Protein AF-A0A380DPV0-F1 (afdb_monomer_lite)

Structure (mmCIF, N/CA/C/O backbone):
data_AF-A0A380DPV0-F1
#
_entry.id   AF-A0A380DPV0-F1
#
loop_
_atom_site.group_PDB
_atom_site.id
_atom_site.type_symbol
_atom_site.label_atom_id
_atom_site.label_alt_id
_atom_site.label_comp_id
_atom_site.label_asym_id
_atom_site.label_entity_id
_atom_site.label_seq_id
_atom_site.pdbx_PDB_ins_code
_atom_site.Cartn_x
_atom_site.Cartn_y
_atom_site.Cartn_z
_atom_site.occupancy
_atom_site.B_iso_or_equiv
_atom_site.auth_seq_id
_atom_site.auth_comp_id
_atom_site.auth_asym_id
_atom_site.auth_atom_id
_atom_site.pdbx_PDB_model_num
ATOM 1 N N . MET A 1 1 ? 8.136 -5.000 -13.570 1.00 81.50 1 MET A N 1
ATOM 2 C CA . MET A 1 1 ? 6.753 -4.907 -14.119 1.00 81.50 1 MET A CA 1
ATOM 3 C C . MET A 1 1 ? 6.322 -3.451 -14.198 1.00 81.50 1 MET A C 1
ATOM 5 O O . MET A 1 1 ? 5.854 -3.027 -15.244 1.00 81.50 1 MET A O 1
ATOM 9 N N . ILE A 1 2 ? 6.600 -2.668 -13.153 1.00 88.81 2 ILE A N 1
ATOM 10 C CA . ILE A 1 2 ? 6.469 -1.203 -13.137 1.00 88.81 2 ILE A CA 1
ATOM 11 C C . ILE A 1 2 ? 7.198 -0.532 -14.314 1.00 88.81 2 ILE A C 1
ATOM 13 O O . ILE A 1 2 ? 6.666 0.377 -14.938 1.00 88.81 2 ILE A O 1
ATOM 17 N N . GLU A 1 3 ? 8.397 -0.994 -14.666 1.00 89.94 3 GLU A N 1
ATOM 18 C CA . GLU A 1 3 ? 9.187 -0.455 -15.781 1.00 89.94 3 GLU A CA 1
ATOM 19 C C . GLU A 1 3 ? 8.509 -0.681 -17.127 1.00 89.94 3 GLU A C 1
ATOM 21 O O . GLU A 1 3 ? 8.609 0.152 -18.023 1.00 89.94 3 GLU A O 1
ATOM 26 N N . PHE A 1 4 ? 7.793 -1.799 -17.268 1.00 93.25 4 PHE A N 1
ATOM 27 C CA . PHE A 1 4 ? 7.000 -2.047 -18.462 1.00 93.25 4 PHE A CA 1
ATOM 28 C C . PHE A 1 4 ? 5.860 -1.034 -18.556 1.00 93.25 4 PHE A C 1
ATOM 30 O O . PHE A 1 4 ? 5.690 -0.437 -19.612 1.00 93.25 4 PHE A O 1
ATOM 37 N N . CYS A 1 5 ? 5.160 -0.770 -17.446 1.00 94.00 5 CYS A N 1
ATOM 38 C CA . CYS A 1 5 ? 4.121 0.258 -17.372 1.00 94.00 5 CYS A CA 1
ATOM 39 C C . CYS A 1 5 ? 4.663 1.666 -17.669 1.00 94.00 5 CYS A C 1
ATOM 41 O O . CYS A 1 5 ? 4.020 2.423 -18.390 1.00 94.00 5 CYS A O 1
ATOM 43 N N . LEU A 1 6 ? 5.863 2.008 -17.183 1.00 93.06 6 LEU A N 1
ATOM 44 C CA . LEU A 1 6 ? 6.544 3.261 -17.533 1.00 93.06 6 LEU A CA 1
ATOM 45 C C . LEU A 1 6 ? 6.796 3.352 -19.044 1.00 93.06 6 LEU A C 1
ATOM 47 O O . LEU A 1 6 ? 6.426 4.339 -19.675 1.00 93.06 6 LEU A O 1
ATOM 51 N N . ASN A 1 7 ? 7.371 2.306 -19.639 1.00 93.81 7 ASN A N 1
ATOM 52 C CA . ASN A 1 7 ? 7.664 2.275 -21.073 1.00 93.81 7 ASN A CA 1
ATOM 53 C C . ASN A 1 7 ? 6.386 2.318 -21.925 1.00 93.81 7 ASN A C 1
ATOM 55 O O . ASN A 1 7 ? 6.351 2.976 -22.964 1.00 93.81 7 ASN A O 1
ATOM 59 N N . SER A 1 8 ? 5.320 1.654 -21.476 1.00 96.31 8 SER A N 1
ATOM 60 C CA . SER A 1 8 ? 4.023 1.623 -22.153 1.00 96.31 8 SER A CA 1
ATOM 61 C C . SER A 1 8 ? 3.114 2.805 -21.804 1.00 96.31 8 SER A C 1
ATOM 63 O O . SER A 1 8 ? 1.957 2.804 -22.218 1.00 96.31 8 SER A O 1
ATOM 65 N N . HIS A 1 9 ? 3.601 3.798 -21.048 1.00 95.75 9 HIS A N 1
ATOM 66 C CA . HIS A 1 9 ? 2.825 4.961 -20.599 1.00 95.75 9 HIS A CA 1
ATOM 67 C C . HIS A 1 9 ? 1.490 4.575 -19.939 1.00 95.75 9 HIS A C 1
ATOM 69 O O . HIS A 1 9 ? 0.424 5.085 -20.272 1.00 95.75 9 HIS A O 1
ATOM 75 N N . THR A 1 10 ? 1.536 3.617 -19.017 1.00 96.31 10 THR A N 1
ATOM 76 C CA . THR A 1 10 ? 0.364 3.056 -18.338 1.00 96.31 10 THR A CA 1
ATOM 77 C C . THR A 1 10 ? 0.486 3.240 -16.829 1.00 96.31 10 THR A C 1
ATOM 79 O O . THR A 1 10 ? 1.569 3.091 -16.263 1.00 96.31 10 THR A O 1
ATOM 82 N N . HIS A 1 11 ? -0.626 3.554 -16.161 1.00 96.62 11 HIS A N 1
ATOM 83 C CA . HIS A 1 11 ? -0.678 3.595 -14.699 1.00 96.62 11 HIS A CA 1
ATOM 84 C C . HIS A 1 11 ? -0.423 2.202 -14.104 1.00 96.62 11 HIS A C 1
ATOM 86 O O . HIS A 1 11 ? -0.784 1.186 -14.698 1.00 96.62 11 HIS A O 1
ATOM 92 N N . TYR A 1 12 ? 0.182 2.160 -12.921 1.00 95.06 12 TYR A N 1
ATOM 93 C CA . TYR A 1 12 ? 0.493 0.922 -12.216 1.00 95.06 12 TYR A CA 1
ATOM 94 C C . TYR A 1 12 ? -0.360 0.793 -10.955 1.00 95.06 12 TYR A C 1
ATOM 96 O O . TYR A 1 12 ? -0.474 1.733 -10.170 1.00 95.06 12 TYR A O 1
ATOM 104 N N . ILE A 1 13 ? -0.938 -0.383 -10.745 1.00 92.38 13 ILE A N 1
ATOM 105 C CA . ILE A 1 13 ? -1.634 -0.732 -9.510 1.00 92.38 13 ILE A CA 1
ATOM 106 C C . ILE A 1 13 ? -1.124 -2.097 -9.081 1.00 92.38 13 ILE A C 1
ATOM 108 O O . ILE A 1 13 ? -1.068 -3.021 -9.893 1.00 92.38 13 ILE A O 1
ATOM 112 N N . ASP A 1 14 ? -0.781 -2.215 -7.806 1.00 89.75 14 ASP A N 1
ATOM 113 C CA . ASP A 1 14 ? -0.349 -3.462 -7.200 1.00 89.75 14 ASP A CA 1
ATOM 114 C C . ASP A 1 14 ? -1.124 -3.712 -5.916 1.00 89.75 14 ASP A C 1
ATOM 116 O O . ASP A 1 14 ? -1.190 -2.850 -5.045 1.00 89.75 14 ASP A O 1
ATOM 120 N N . SER A 1 15 ? -1.727 -4.892 -5.814 1.00 86.75 15 SER A N 1
ATOM 121 C CA . SER A 1 15 ? -2.478 -5.321 -4.633 1.00 86.75 15 SER A CA 1
ATOM 122 C C . SER A 1 15 ? -1.677 -6.264 -3.736 1.00 86.75 15 SER A C 1
ATOM 124 O O . SER A 1 15 ? -2.242 -6.856 -2.817 1.00 86.75 15 SER A O 1
ATOM 126 N N . SER A 1 16 ? -0.397 -6.499 -4.039 1.00 82.81 16 SER A N 1
ATOM 127 C CA . SER A 1 16 ? 0.455 -7.336 -3.204 1.00 82.81 16 SER A CA 1
ATOM 128 C C . SER A 1 16 ? 0.872 -6.566 -1.951 1.00 82.81 16 SER A C 1
ATOM 130 O O . SER A 1 16 ? 0.849 -5.340 -1.931 1.00 82.81 16 SER A O 1
ATOM 132 N N . GLY A 1 17 ? 1.277 -7.290 -0.907 1.00 79.31 17 GLY A N 1
ATOM 133 C CA . GLY A 1 17 ? 1.904 -6.718 0.287 1.00 79.31 17 GLY A CA 1
ATOM 134 C C . GLY A 1 17 ? 3.431 -6.650 0.205 1.00 79.31 17 GLY A C 1
ATOM 135 O O . GLY A 1 17 ? 4.093 -6.685 1.239 1.00 79.31 17 GLY A O 1
ATOM 136 N N . ASP A 1 18 ? 4.020 -6.643 -0.997 1.00 84.19 18 ASP A N 1
ATOM 137 C CA . ASP A 1 18 ? 5.473 -6.725 -1.155 1.00 84.19 18 ASP A CA 1
ATOM 138 C C . ASP A 1 18 ? 6.164 -5.370 -0.911 1.00 84.19 18 ASP A C 1
ATOM 140 O O . ASP A 1 18 ? 6.094 -4.439 -1.716 1.00 84.19 18 ASP A O 1
ATOM 144 N N . LEU A 1 19 ? 6.909 -5.275 0.193 1.00 84.31 19 LEU A N 1
ATOM 145 C CA . LEU A 1 19 ? 7.704 -4.094 0.550 1.00 84.31 19 LEU A CA 1
ATOM 146 C C . LEU A 1 19 ? 8.801 -3.763 -0.477 1.00 84.31 19 LEU A C 1
ATOM 148 O O . LEU A 1 19 ? 9.277 -2.626 -0.529 1.00 84.31 19 LEU A O 1
ATOM 152 N N . TYR A 1 20 ? 9.239 -4.731 -1.287 1.00 87.00 20 TYR A N 1
ATOM 153 C CA . TYR A 1 20 ? 10.167 -4.461 -2.381 1.00 87.00 20 TYR A CA 1
ATOM 154 C C . TYR A 1 20 ? 9.534 -3.535 -3.425 1.00 87.00 20 TYR A C 1
ATOM 156 O O . TYR A 1 20 ? 10.190 -2.598 -3.882 1.00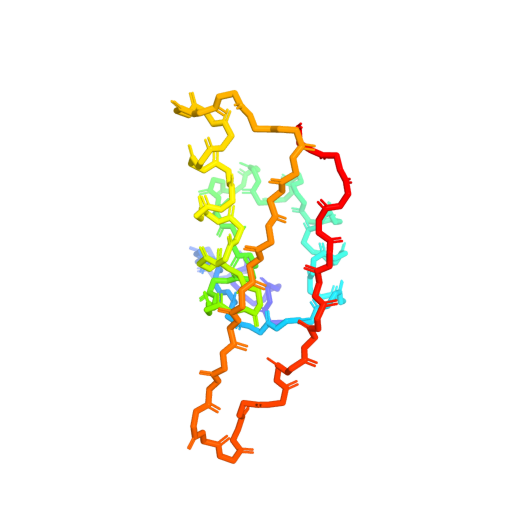 87.00 20 TYR A O 1
ATOM 164 N N . ILE A 1 21 ? 8.250 -3.736 -3.740 1.00 86.75 21 ILE A N 1
ATOM 165 C CA . ILE A 1 21 ? 7.509 -2.919 -4.708 1.00 86.75 21 ILE A CA 1
ATOM 166 C C . ILE A 1 21 ? 7.427 -1.468 -4.232 1.00 86.75 21 ILE A C 1
ATOM 168 O O . ILE A 1 21 ? 7.697 -0.555 -5.010 1.00 86.75 21 ILE A O 1
ATOM 172 N N . GLU A 1 22 ? 7.152 -1.233 -2.948 1.00 86.75 22 GLU A N 1
ATOM 173 C CA . GLU A 1 22 ? 7.126 0.121 -2.378 1.00 86.75 22 GLU A CA 1
ATOM 174 C C . GLU A 1 22 ? 8.482 0.831 -2.506 1.00 86.75 22 GLU A C 1
ATOM 176 O O . GLU A 1 22 ? 8.559 1.973 -2.971 1.00 86.75 22 GLU A O 1
ATOM 181 N N . LYS A 1 23 ? 9.573 0.154 -2.124 1.00 88.62 23 LYS A N 1
ATOM 182 C CA . LYS A 1 23 ? 10.931 0.712 -2.234 1.00 88.62 23 LYS A CA 1
ATOM 183 C C . LYS A 1 23 ? 11.282 1.034 -3.680 1.00 88.62 23 LYS A C 1
ATOM 185 O O . LYS A 1 23 ? 11.865 2.083 -3.952 1.00 88.62 23 LYS A O 1
ATOM 190 N N . HIS A 1 24 ? 10.906 0.148 -4.595 1.00 91.62 24 HIS A N 1
ATOM 191 C CA . HIS A 1 24 ? 11.150 0.330 -6.016 1.00 91.62 24 HIS A CA 1
ATOM 192 C C . HIS A 1 24 ? 10.383 1.531 -6.580 1.00 91.62 24 HIS A C 1
ATOM 194 O O . HIS A 1 24 ? 10.964 2.371 -7.264 1.00 91.62 24 HIS A O 1
ATOM 200 N N . LEU A 1 25 ? 9.106 1.682 -6.215 1.00 91.44 25 LEU A N 1
ATOM 201 C CA . LEU A 1 25 ? 8.284 2.830 -6.607 1.00 91.44 25 LEU A CA 1
ATOM 202 C C . LEU A 1 25 ? 8.833 4.160 -6.083 1.00 91.44 25 LEU A C 1
ATOM 204 O O . LEU A 1 25 ? 8.847 5.140 -6.829 1.00 91.44 25 LEU A O 1
ATOM 208 N N . LYS A 1 26 ? 9.358 4.201 -4.850 1.00 90.19 26 LYS A N 1
ATOM 209 C CA . LYS A 1 26 ? 10.028 5.401 -4.312 1.00 90.19 26 LYS A CA 1
ATOM 210 C C . LYS A 1 26 ? 11.209 5.833 -5.186 1.00 90.19 26 LYS A C 1
ATOM 212 O O . LYS A 1 26 ? 11.378 7.027 -5.427 1.00 90.19 26 LYS A O 1
ATOM 217 N N . GLY A 1 27 ? 11.981 4.877 -5.707 1.00 93.38 27 GLY A N 1
ATOM 218 C CA . GLY A 1 27 ? 13.092 5.143 -6.628 1.00 93.38 27 GLY A CA 1
ATOM 219 C C . GLY A 1 27 ? 12.666 5.677 -8.002 1.00 93.38 27 GLY A C 1
ATOM 220 O O . GLY A 1 27 ? 13.458 6.334 -8.670 1.00 93.38 27 GLY A O 1
ATOM 221 N N . LEU A 1 28 ? 11.417 5.442 -8.412 1.00 93.69 28 LEU A N 1
ATOM 222 C CA . LEU A 1 28 ? 10.879 5.824 -9.723 1.00 93.69 28 LEU A CA 1
ATOM 223 C C . LEU A 1 28 ? 9.981 7.070 -9.681 1.00 93.69 28 LEU A C 1
ATOM 225 O O . LEU A 1 28 ? 9.412 7.447 -10.705 1.00 93.69 28 LEU A O 1
ATOM 229 N N . ASN A 1 29 ? 9.854 7.732 -8.527 1.00 90.94 29 ASN A N 1
ATOM 230 C CA . ASN A 1 29 ? 8.895 8.821 -8.323 1.00 90.94 29 ASN A CA 1
ATOM 231 C C . ASN A 1 29 ? 9.060 9.974 -9.334 1.00 90.94 29 ASN A C 1
ATOM 233 O O . ASN A 1 29 ? 8.084 10.414 -9.937 1.00 90.94 29 ASN A O 1
ATOM 237 N N . ILE A 1 30 ? 10.298 10.413 -9.594 1.00 94.00 30 ILE A N 1
ATOM 238 C CA . ILE A 1 30 ? 10.578 11.485 -10.569 1.00 94.00 30 ILE A CA 1
ATOM 239 C C . ILE A 1 30 ? 10.133 11.069 -11.977 1.00 94.00 30 ILE A C 1
ATOM 241 O O . ILE A 1 30 ? 9.523 11.861 -12.697 1.00 94.00 30 ILE A O 1
ATOM 245 N N . ASN A 1 31 ? 10.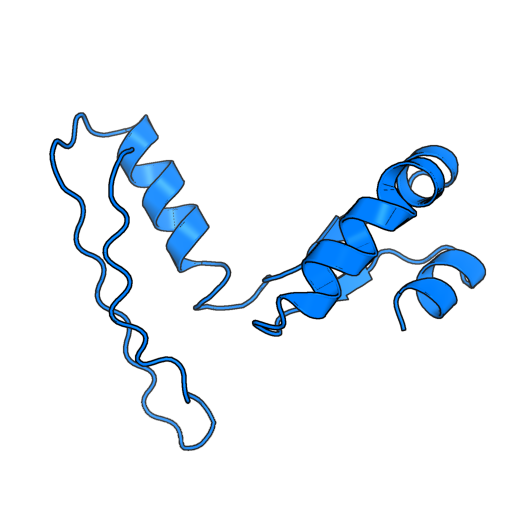400 9.821 -12.370 1.00 95.56 31 ASN A N 1
ATOM 246 C CA . ASN A 1 31 ? 9.998 9.290 -13.669 1.00 95.56 31 ASN A CA 1
ATOM 247 C C . ASN A 1 31 ? 8.473 9.237 -13.795 1.00 95.56 31 ASN A C 1
ATOM 249 O O . ASN A 1 31 ? 7.939 9.664 -14.815 1.00 95.56 31 ASN A O 1
ATOM 253 N N . LEU A 1 32 ? 7.769 8.761 -12.766 1.00 94.50 32 LEU A N 1
ATOM 254 C CA . LEU A 1 32 ? 6.306 8.704 -12.753 1.00 94.50 32 LEU A CA 1
ATOM 255 C C . LEU A 1 32 ? 5.689 10.102 -12.885 1.00 94.50 32 LEU A C 1
ATOM 257 O O . LEU A 1 32 ? 4.846 10.314 -13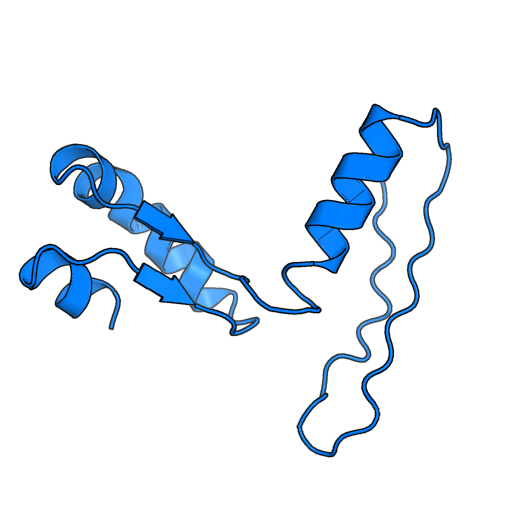.753 1.00 94.50 32 LEU A O 1
ATOM 261 N N . GLN A 1 33 ? 6.173 11.072 -12.105 1.00 93.94 33 GLN A N 1
ATOM 262 C CA . GLN A 1 33 ? 5.704 12.460 -12.160 1.00 93.94 33 GLN A CA 1
ATOM 263 C C . GLN A 1 33 ? 5.956 13.104 -13.526 1.00 93.94 33 GLN A C 1
ATOM 265 O O . GLN A 1 33 ? 5.058 13.718 -14.097 1.00 93.94 33 GLN A O 1
ATOM 270 N N . THR A 1 34 ? 7.157 12.921 -14.079 1.00 96.31 34 THR A N 1
ATOM 271 C CA . THR A 1 34 ? 7.537 13.487 -15.385 1.00 96.31 34 THR A CA 1
ATOM 272 C C . THR A 1 34 ? 6.665 12.948 -16.521 1.00 96.31 34 THR A C 1
ATOM 274 O O . THR A 1 34 ? 6.364 13.675 -17.463 1.00 96.31 34 THR A O 1
ATOM 277 N N . ASN A 1 35 ? 6.226 11.691 -16.423 1.00 95.44 35 ASN A N 1
ATOM 278 C CA . ASN A 1 35 ? 5.355 11.057 -17.414 1.00 95.44 35 ASN A CA 1
ATOM 279 C C . ASN A 1 35 ? 3.857 11.211 -17.092 1.00 95.44 35 ASN A C 1
ATOM 281 O O . ASN A 1 35 ? 3.027 10.637 -17.791 1.00 95.44 35 ASN A O 1
ATOM 285 N N . ASN A 1 36 ? 3.497 11.971 -16.049 1.00 96.31 36 ASN A N 1
ATOM 286 C CA . ASN A 1 36 ? 2.124 12.107 -15.550 1.00 96.31 36 ASN A CA 1
ATOM 287 C C . ASN A 1 36 ? 1.439 10.748 -15.282 1.00 96.31 36 ASN A C 1
ATOM 289 O O . ASN A 1 36 ? 0.258 10.542 -15.570 1.00 96.31 36 ASN A O 1
ATOM 293 N N . LEU A 1 37 ? 2.206 9.797 -14.749 1.00 96.69 37 LEU A N 1
ATOM 294 C CA . LEU A 1 37 ? 1.744 8.459 -14.408 1.00 96.69 37 LEU A CA 1
ATOM 295 C C . LEU A 1 37 ? 1.527 8.330 -12.905 1.00 96.69 37 LEU A C 1
ATOM 297 O O . LEU A 1 37 ? 2.177 8.970 -12.082 1.00 96.69 37 LEU A O 1
ATOM 301 N N . CYS A 1 38 ? 0.609 7.436 -12.560 1.00 95.00 38 CYS A N 1
ATOM 302 C CA . CYS A 1 38 ? 0.268 7.105 -11.186 1.00 95.00 38 CYS A CA 1
ATOM 303 C C . CYS A 1 38 ? 0.684 5.661 -10.936 1.00 95.00 38 CYS A C 1
ATOM 305 O O . CYS A 1 38 ? 0.459 4.802 -11.793 1.00 95.00 38 CYS A O 1
ATOM 307 N N . ALA A 1 39 ? 1.289 5.416 -9.781 1.00 94.06 39 ALA A N 1
ATOM 308 C CA . ALA A 1 39 ? 1.604 4.084 -9.310 1.00 94.06 39 ALA A CA 1
ATOM 309 C C . ALA A 1 39 ? 1.115 3.939 -7.871 1.00 94.06 39 ALA A C 1
ATOM 311 O O . ALA A 1 39 ? 1.547 4.692 -6.999 1.00 94.06 39 ALA A O 1
ATOM 312 N N . ILE A 1 40 ? 0.210 2.992 -7.639 1.00 91.88 40 ILE A N 1
ATOM 313 C CA . ILE A 1 40 ? -0.414 2.767 -6.335 1.00 91.88 40 ILE A CA 1
ATOM 314 C C . ILE A 1 40 ? -0.040 1.356 -5.868 1.00 91.88 40 ILE A C 1
ATOM 316 O O . ILE A 1 40 ? -0.563 0.386 -6.423 1.00 91.88 40 ILE A O 1
ATOM 320 N N . PRO A 1 41 ? 0.885 1.215 -4.900 1.00 90.31 41 PRO A N 1
ATOM 321 C CA . PRO A 1 41 ? 1.124 -0.061 -4.243 1.00 90.31 41 PRO A CA 1
ATOM 322 C C . PRO A 1 41 ? 0.038 -0.346 -3.204 1.00 90.31 41 PRO A C 1
ATOM 324 O O . PRO A 1 41 ? -0.713 0.552 -2.820 1.00 90.31 41 PRO A O 1
ATOM 327 N N . PHE A 1 42 ? 0.018 -1.581 -2.703 1.00 89.38 42 PHE A N 1
ATOM 328 C CA . PHE A 1 42 ? -0.800 -1.982 -1.561 1.00 89.38 42 PHE A CA 1
ATOM 329 C C . PHE A 1 42 ? -2.300 -1.731 -1.746 1.00 89.38 42 PHE A C 1
ATOM 331 O O . PHE A 1 42 ? -3.006 -1.476 -0.782 1.00 89.38 42 PHE A O 1
ATOM 338 N N . LEU A 1 43 ? -2.833 -1.811 -2.968 1.00 89.19 43 LEU A N 1
ATOM 339 C CA . LEU A 1 43 ? -4.273 -1.681 -3.209 1.00 89.19 43 LEU A CA 1
ATOM 340 C C . LEU A 1 43 ? -5.005 -3.011 -2.952 1.00 89.19 43 LEU A C 1
ATOM 342 O O . LEU A 1 43 ? -5.719 -3.532 -3.809 1.00 89.19 43 LEU A O 1
ATOM 346 N N . GLY A 1 44 ? -4.759 -3.603 -1.786 1.00 86.25 44 GLY A N 1
ATOM 347 C CA . GLY A 1 44 ? -5.398 -4.821 -1.310 1.00 86.25 44 GLY A CA 1
ATOM 348 C C . GLY A 1 44 ? -6.374 -4.545 -0.167 1.00 86.25 44 GLY A C 1
ATOM 349 O O . GLY A 1 44 ? -6.825 -3.421 0.059 1.00 86.25 44 GLY A O 1
ATOM 350 N N . VAL A 1 45 ? -6.719 -5.602 0.569 1.00 84.31 45 VAL A N 1
ATOM 351 C CA . VAL A 1 45 ? -7.476 -5.453 1.819 1.00 84.31 45 VAL A CA 1
ATOM 352 C C . VAL A 1 45 ? -6.522 -5.175 2.978 1.00 84.31 45 VAL A C 1
ATOM 354 O O . VAL A 1 45 ? -6.733 -4.216 3.708 1.00 84.31 45 VAL A O 1
ATOM 357 N N . ASN A 1 46 ? -5.466 -5.982 3.103 1.00 81.94 46 ASN A N 1
ATOM 358 C CA . ASN A 1 46 ? -4.386 -5.820 4.070 1.00 81.94 46 ASN A CA 1
ATOM 359 C C . ASN A 1 46 ? -3.050 -6.245 3.411 1.00 81.94 46 ASN A C 1
ATOM 361 O O . ASN A 1 46 ? -2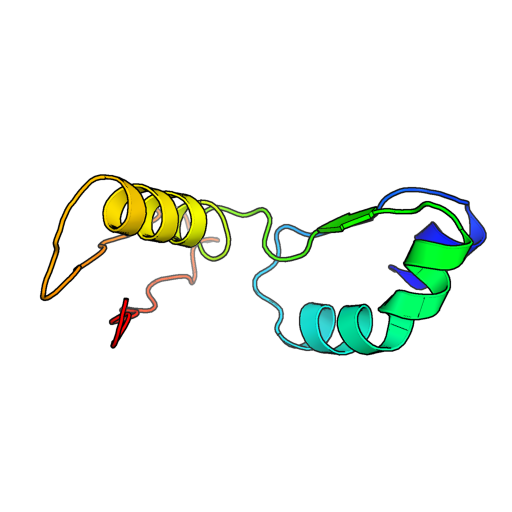.855 -7.452 3.215 1.00 81.94 46 ASN A O 1
ATOM 365 N N . PRO A 1 47 ? -2.163 -5.308 3.028 1.00 83.38 47 PRO A N 1
ATOM 366 C CA . PRO A 1 47 ? -2.300 -3.850 3.158 1.00 83.38 47 PRO A CA 1
ATOM 367 C C . PRO A 1 47 ? -3.256 -3.245 2.105 1.00 83.38 47 PRO A C 1
ATOM 369 O O . PRO A 1 47 ? -3.516 -3.856 1.064 1.00 83.38 47 PRO A O 1
ATOM 372 N N . GLY A 1 48 ? -3.808 -2.066 2.396 1.00 88.19 48 GLY A N 1
ATOM 373 C CA . GLY A 1 48 ? -4.666 -1.242 1.541 1.00 88.19 48 GLY A CA 1
ATOM 374 C C . GLY A 1 48 ? -5.888 -0.662 2.251 1.00 88.19 48 GLY A C 1
ATOM 375 O O . GLY A 1 48 ? -5.878 0.472 2.734 1.00 88.19 48 GLY A O 1
ATOM 376 N N . LEU A 1 49 ? -6.987 -1.420 2.274 1.00 87.88 49 LEU A N 1
ATOM 377 C CA . LEU A 1 49 ? -8.246 -0.976 2.882 1.00 87.88 49 LEU A CA 1
ATOM 378 C C . LEU A 1 49 ? -8.096 -0.672 4.380 1.00 87.88 49 LEU A C 1
ATOM 380 O O . LEU A 1 49 ? -8.716 0.272 4.871 1.00 87.88 49 LEU A O 1
ATOM 384 N N . ILE A 1 50 ? -7.290 -1.455 5.102 1.00 88.06 50 ILE A N 1
ATOM 385 C CA . ILE A 1 50 ? -7.056 -1.263 6.540 1.00 88.06 50 ILE A CA 1
ATOM 386 C C . ILE A 1 50 ? -6.460 0.121 6.829 1.00 88.06 50 ILE A C 1
ATOM 388 O O . ILE A 1 50 ? -6.938 0.812 7.725 1.00 88.06 50 ILE A O 1
ATOM 392 N N . GLU A 1 51 ? -5.499 0.577 6.035 1.00 88.31 51 GLU A N 1
ATOM 393 C CA . GLU A 1 51 ? -4.835 1.872 6.174 1.00 88.31 51 GLU A CA 1
ATOM 394 C C . GLU A 1 51 ? -5.772 3.026 5.811 1.00 88.31 51 GLU A C 1
ATOM 396 O O . GLU A 1 51 ? -5.751 4.068 6.471 1.00 88.31 51 GLU A O 1
ATOM 401 N N . ILE A 1 52 ? -6.639 2.834 4.809 1.00 90.12 52 ILE A N 1
ATOM 402 C CA . ILE A 1 52 ? -7.691 3.805 4.471 1.00 90.12 52 ILE A CA 1
ATOM 403 C C . ILE A 1 52 ? -8.642 3.975 5.658 1.00 90.12 52 ILE A C 1
ATOM 405 O O . ILE A 1 52 ? -8.942 5.104 6.046 1.00 90.12 52 ILE A O 1
ATOM 409 N N . LEU A 1 53 ? -9.099 2.872 6.257 1.00 90.31 53 LEU A N 1
ATOM 410 C CA . LEU A 1 53 ? -9.987 2.911 7.419 1.00 90.31 53 LEU A CA 1
ATOM 411 C C . LEU A 1 53 ? -9.296 3.531 8.637 1.00 90.31 53 LEU A C 1
ATOM 413 O O . LEU A 1 53 ? -9.897 4.373 9.301 1.00 90.31 53 LEU A O 1
ATOM 417 N N . ALA A 1 54 ? -8.037 3.173 8.899 1.00 88.56 54 ALA A N 1
ATOM 418 C CA . ALA A 1 54 ? -7.251 3.751 9.985 1.00 88.56 54 ALA A CA 1
ATOM 419 C C . ALA A 1 54 ? -7.101 5.272 9.831 1.00 88.56 54 ALA A C 1
ATOM 421 O O . ALA A 1 54 ? -7.365 6.024 10.769 1.00 88.56 54 ALA A O 1
ATOM 422 N N . THR A 1 55 ? -6.753 5.724 8.622 1.00 90.06 55 THR A N 1
ATOM 423 C CA . THR A 1 55 ? -6.606 7.148 8.289 1.00 90.06 55 THR A CA 1
ATOM 424 C C . THR A 1 55 ? -7.933 7.891 8.391 1.00 90.06 55 THR A C 1
ATOM 426 O O . THR A 1 55 ? -7.985 9.016 8.875 1.00 90.06 55 THR A O 1
ATOM 429 N N . TYR A 1 56 ? -9.029 7.276 7.946 1.00 91.94 56 TYR A N 1
ATOM 430 C CA . TYR A 1 56 ? -10.348 7.881 8.074 1.00 91.94 56 TYR A CA 1
ATOM 431 C C . TYR A 1 56 ? -10.730 8.066 9.546 1.00 91.94 56 TYR A C 1
ATOM 433 O O . TYR A 1 56 ? -11.124 9.162 9.937 1.00 91.94 56 TYR A O 1
ATOM 441 N N . VAL A 1 57 ? -10.572 7.025 10.373 1.00 90.38 57 VAL A N 1
ATOM 442 C CA . VAL A 1 57 ? -10.902 7.078 11.805 1.00 90.38 57 VAL A CA 1
ATOM 443 C C . VAL A 1 57 ? -10.113 8.174 12.514 1.00 90.38 57 VAL A C 1
ATOM 445 O O . VAL A 1 57 ? -10.709 8.933 13.272 1.00 90.38 57 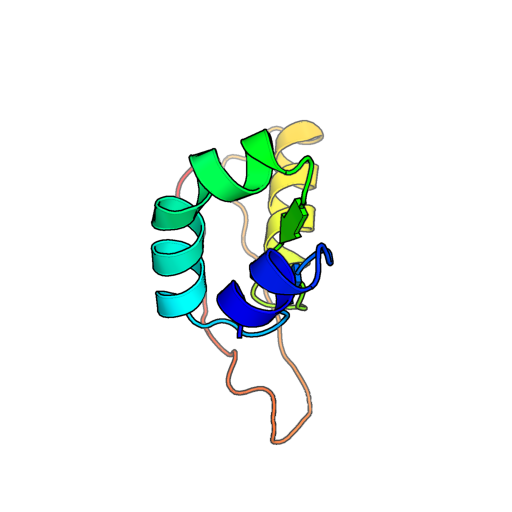VAL A O 1
ATOM 448 N N . SER A 1 58 ? -8.818 8.327 12.233 1.00 87.38 58 SER A N 1
ATOM 449 C CA . SER A 1 58 ? -8.018 9.382 12.869 1.00 87.38 58 SER A CA 1
ATOM 450 C C . SER A 1 58 ? -8.414 10.801 12.467 1.00 87.38 58 SER A C 1
ATOM 452 O O . SER A 1 58 ? -8.195 11.740 13.228 1.00 87.38 58 SER A O 1
ATOM 454 N N . GLN A 1 59 ? -9.031 10.974 11.297 1.00 90.12 59 GLN A N 1
ATOM 455 C CA . GLN A 1 59 ? -9.536 12.272 10.850 1.00 90.12 59 GLN A CA 1
ATOM 456 C C . GLN A 1 59 ? -10.882 12.635 11.482 1.00 90.12 59 GLN A C 1
ATOM 458 O O . GLN A 1 59 ? -11.172 13.819 11.653 1.00 90.12 59 GLN A O 1
ATOM 463 N N . VAL A 1 60 ? -11.719 11.644 11.806 1.00 94.19 60 VAL A N 1
ATOM 464 C CA . VAL A 1 60 ? -13.084 11.882 12.311 1.00 94.19 60 VAL A CA 1
ATOM 465 C C . VAL A 1 60 ? -13.236 11.659 13.815 1.00 94.19 60 VAL A C 1
ATOM 467 O O . VAL A 1 60 ? -14.215 12.120 14.403 1.00 94.19 60 VAL A O 1
ATOM 470 N N . CYS A 1 61 ? -12.288 10.973 14.452 1.00 89.12 61 CYS A N 1
ATOM 471 C CA . CYS A 1 61 ? -12.314 10.646 15.871 1.00 89.12 61 CYS A CA 1
ATOM 472 C C . CYS A 1 61 ? -10.981 10.993 16.540 1.00 89.12 61 CYS A C 1
ATOM 474 O O . CYS A 1 61 ? -9.915 10.570 16.096 1.00 89.12 61 CYS A O 1
ATOM 476 N N . THR A 1 62 ? -11.038 11.677 17.685 1.00 86.12 62 THR A N 1
ATOM 477 C CA . THR A 1 62 ? -9.890 11.758 18.594 1.00 86.12 62 THR A CA 1
ATOM 478 C C . THR A 1 62 ? -9.741 10.408 19.284 1.00 86.12 62 THR A C 1
ATOM 480 O O . THR A 1 62 ? -10.557 10.055 20.136 1.00 86.12 62 THR A O 1
ATOM 483 N N . THR A 1 63 ? -8.728 9.638 18.897 1.00 77.44 63 THR A N 1
ATOM 484 C CA . THR A 1 63 ? -8.559 8.257 19.359 1.00 77.44 63 THR A CA 1
ATOM 485 C C . THR A 1 63 ? -7.162 8.092 19.945 1.00 77.44 63 THR A C 1
ATOM 487 O O . THR A 1 63 ? -6.187 8.288 19.237 1.00 77.44 63 THR A O 1
ATOM 490 N N . GLU A 1 64 ? -7.043 7.731 21.228 1.00 81.94 64 GLU A N 1
ATOM 491 C CA . GLU A 1 64 ? -5.725 7.485 21.848 1.00 81.94 64 GLU A CA 1
ATOM 492 C C . GLU A 1 64 ? -5.101 6.156 21.392 1.00 81.94 64 GLU A C 1
ATOM 494 O O . GLU A 1 64 ? -3.881 6.006 21.388 1.00 81.94 64 GLU A O 1
ATOM 499 N N . LYS A 1 65 ? -5.938 5.168 21.042 1.00 82.25 65 LYS A N 1
ATOM 500 C CA . LYS A 1 65 ? -5.530 3.839 20.564 1.00 82.25 65 LYS A CA 1
ATOM 501 C C . LYS A 1 65 ? -6.538 3.308 19.551 1.00 82.25 65 LYS A C 1
ATOM 503 O O . LYS A 1 65 ? -7.739 3.361 19.807 1.00 82.25 65 LYS A O 1
ATOM 508 N N . LEU A 1 66 ? -6.048 2.747 18.449 1.00 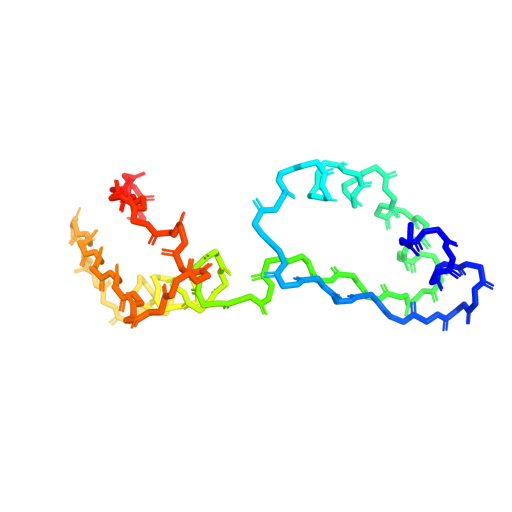82.19 66 LEU A N 1
ATOM 509 C CA . LEU A 1 66 ? -6.861 2.091 17.428 1.00 82.19 66 LEU A CA 1
ATOM 510 C C . LEU A 1 66 ? -6.408 0.637 17.268 1.00 82.19 66 LEU A C 1
ATOM 512 O O . LEU A 1 66 ? -5.268 0.371 16.898 1.00 82.19 66 LEU A O 1
ATOM 516 N N . GLU A 1 67 ? -7.311 -0.304 17.535 1.00 82.81 67 GLU A N 1
ATOM 517 C CA . GLU A 1 67 ? -7.091 -1.729 17.285 1.00 82.81 67 GLU A CA 1
ATOM 518 C C . GLU A 1 67 ? -7.921 -2.166 16.077 1.00 82.81 67 GLU A C 1
ATOM 520 O O . GLU A 1 67 ? -9.135 -1.964 16.038 1.00 82.81 67 GLU A O 1
ATOM 525 N N . LEU A 1 68 ? -7.265 -2.777 15.089 1.00 77.25 68 LEU A N 1
ATOM 526 C CA . LEU A 1 68 ? -7.905 -3.276 13.876 1.00 77.25 68 LEU A CA 1
ATOM 527 C C . LEU A 1 68 ? -7.711 -4.786 13.795 1.00 77.25 68 LEU A C 1
ATOM 529 O O . LEU A 1 68 ? -6.599 -5.300 13.908 1.00 77.25 68 LEU A O 1
ATOM 533 N N . PHE A 1 69 ? -8.812 -5.505 13.601 1.00 78.25 69 PHE A N 1
ATOM 534 C CA . PHE A 1 69 ? -8.793 -6.942 13.385 1.00 78.25 69 PHE A CA 1
ATOM 535 C C . PHE A 1 69 ? -9.240 -7.244 11.961 1.00 78.25 69 PHE A C 1
ATOM 537 O O . PHE A 1 69 ? -10.349 -6.894 11.558 1.00 78.25 69 PHE A O 1
ATOM 544 N N . PHE A 1 70 ? -8.381 -7.935 11.219 1.00 74.75 70 PHE A N 1
ATOM 545 C CA . PHE A 1 70 ? -8.694 -8.446 9.896 1.00 74.75 70 PHE A CA 1
ATOM 546 C C . PHE A 1 70 ? -8.435 -9.950 9.844 1.00 74.75 70 PHE A C 1
ATOM 548 O O . PHE A 1 70 ? -7.368 -10.419 10.237 1.00 74.75 70 PHE A O 1
ATOM 555 N N . ALA A 1 71 ? -9.406 -10.699 9.328 1.00 72.06 71 ALA A N 1
ATOM 556 C CA . ALA A 1 71 ? -9.275 -12.124 9.070 1.00 72.06 71 ALA A CA 1
ATOM 557 C C . ALA A 1 71 ? -9.882 -12.454 7.704 1.00 72.06 71 ALA A C 1
ATOM 559 O O . ALA A 1 71 ? -11.059 -12.189 7.457 1.00 72.06 71 ALA A O 1
ATOM 560 N N . GLY A 1 72 ? -9.076 -13.046 6.825 1.00 69.00 72 GLY A N 1
ATOM 561 C CA . GLY A 1 72 ? -9.559 -13.683 5.604 1.00 69.00 72 GLY A CA 1
ATOM 562 C C . GLY A 1 72 ? -9.910 -15.147 5.869 1.00 69.00 72 GLY A C 1
ATOM 563 O O . GLY A 1 72 ? -9.266 -15.814 6.676 1.00 69.00 72 GLY A O 1
ATOM 564 N N . THR A 1 73 ? -10.940 -15.661 5.201 1.00 64.81 73 THR A N 1
ATOM 565 C CA . THR A 1 73 ? -11.410 -17.051 5.350 1.00 64.81 73 THR A CA 1
ATOM 566 C C . THR A 1 73 ? -10.910 -17.983 4.235 1.00 64.81 73 THR A C 1
ATOM 568 O O . THR A 1 73 ? -11.519 -19.020 3.988 1.00 64.81 73 THR A O 1
ATOM 571 N N . GLY A 1 74 ? -9.810 -17.644 3.548 1.00 62.72 74 GLY A N 1
ATOM 572 C CA . GLY A 1 74 ? -9.310 -18.395 2.385 1.00 62.72 74 GLY A CA 1
ATOM 573 C C . GLY A 1 74 ? -7.855 -18.857 2.509 1.00 62.72 74 GLY A C 1
ATOM 574 O O . GLY A 1 74 ? -7.051 -18.228 3.189 1.00 62.72 74 GLY A O 1
ATOM 575 N N . GLU A 1 75 ? -7.486 -19.920 1.782 1.00 57.84 75 GLU A N 1
ATOM 576 C CA . GLU A 1 75 ? -6.118 -20.483 1.782 1.00 57.84 75 GLU A CA 1
ATOM 577 C C . GLU A 1 75 ? -5.033 -19.506 1.285 1.00 57.84 75 GLU A C 1
ATOM 579 O O . GLU A 1 75 ? -3.846 -19.693 1.551 1.00 57.84 75 GLU A O 1
ATOM 584 N N . LEU A 1 76 ? -5.437 -18.439 0.591 1.00 52.94 76 LEU A N 1
ATOM 585 C CA . LEU A 1 76 ? -4.555 -17.391 0.073 1.00 52.94 76 LEU A CA 1
ATOM 586 C C . LEU A 1 76 ? -4.391 -16.198 1.029 1.00 52.94 76 LEU A C 1
ATOM 588 O O . LEU A 1 76 ? -3.529 -15.354 0.791 1.00 52.94 76 LEU A O 1
ATOM 592 N N . SER A 1 77 ? -5.157 -16.110 2.125 1.00 50.91 77 SER A N 1
ATOM 593 C CA . SER A 1 77 ? -5.008 -15.017 3.094 1.00 50.91 77 SER A CA 1
ATOM 594 C C . SER A 1 77 ? -3.961 -15.362 4.155 1.00 50.91 77 SER A C 1
ATOM 596 O O . SER A 1 77 ? -4.277 -15.569 5.325 1.00 50.91 77 SER A O 1
ATOM 598 N N . LYS A 1 78 ? -2.680 -15.387 3.775 1.00 47.97 78 LYS A N 1
ATOM 599 C CA . LYS A 1 78 ? -1.561 -15.367 4.740 1.00 47.97 78 LYS A CA 1
ATOM 600 C C . LYS A 1 78 ? -1.332 -13.966 5.337 1.00 47.97 78 LYS A C 1
ATOM 602 O O . LYS A 1 78 ? -0.196 -13.568 5.558 1.00 47.97 78 LYS A O 1
ATOM 607 N N . SER A 1 79 ? -2.391 -13.211 5.615 1.00 46.47 79 SER A N 1
ATOM 608 C CA . SER A 1 79 ? -2.303 -11.905 6.277 1.00 46.47 79 SER A CA 1
ATOM 609 C C . SER A 1 79 ? -3.045 -11.953 7.613 1.00 46.47 79 SER A C 1
ATOM 611 O O . SER A 1 79 ? -4.070 -11.305 7.810 1.00 46.47 79 SER A O 1
ATOM 613 N N . ALA A 1 80 ? -2.533 -12.761 8.538 1.00 43.12 80 ALA A N 1
ATOM 614 C CA . ALA A 1 80 ? -2.808 -12.580 9.959 1.00 43.12 80 ALA A CA 1
ATOM 615 C C . ALA A 1 80 ? -1.599 -11.875 10.581 1.00 43.12 80 ALA A C 1
ATOM 617 O O . ALA A 1 80 ? -0.923 -12.424 11.449 1.00 43.12 80 ALA A O 1
ATOM 618 N N . ILE A 1 81 ? -1.273 -10.680 10.083 1.00 47.12 81 ILE A N 1
ATOM 619 C CA . ILE A 1 81 ? -0.387 -9.792 10.825 1.00 47.12 81 ILE A CA 1
ATOM 620 C C . ILE A 1 81 ? -1.290 -9.017 11.778 1.00 47.12 81 ILE A C 1
ATOM 622 O O . ILE A 1 81 ? -2.175 -8.270 11.370 1.00 47.12 81 ILE A O 1
ATOM 626 N N . ARG A 1 82 ? -1.097 -9.267 13.071 1.00 39.66 82 ARG A N 1
ATOM 627 C CA . ARG A 1 82 ? -1.641 -8.452 14.151 1.00 39.66 82 ARG A CA 1
ATOM 628 C C . ARG A 1 82 ? -0.828 -7.157 14.168 1.00 39.66 82 ARG A C 1
ATOM 630 O O . ARG A 1 82 ? 0.171 -7.069 14.873 1.00 39.66 82 ARG A O 1
ATOM 637 N N . GLU A 1 83 ? -1.197 -6.211 13.318 1.00 48.16 83 GLU A N 1
ATOM 638 C CA . GLU A 1 83 ? -0.547 -4.906 13.233 1.00 48.16 83 GLU A CA 1
ATOM 639 C C . GLU A 1 83 ? -1.167 -3.977 14.279 1.00 48.16 83 GLU A C 1
ATOM 641 O O . GLU A 1 83 ? -2.311 -3.543 14.165 1.00 48.16 83 GLU A O 1
ATOM 646 N N . VAL A 1 84 ? -0.419 -3.720 15.352 1.00 44.03 84 VAL A N 1
ATOM 647 C CA . VAL A 1 84 ? -0.712 -2.599 16.246 1.00 44.03 84 VAL A CA 1
ATOM 648 C C . VAL A 1 84 ? -0.151 -1.360 15.558 1.00 44.03 84 VAL A C 1
ATOM 650 O O . VAL A 1 84 ? 1.065 -1.231 15.420 1.00 44.03 84 VAL A O 1
ATOM 653 N N . ILE A 1 85 ? -1.028 -0.469 15.100 1.00 52.19 85 ILE A N 1
ATOM 654 C CA . ILE A 1 85 ? -0.616 0.844 14.600 1.00 52.19 85 ILE A CA 1
ATOM 655 C C . ILE A 1 85 ? -0.364 1.717 15.832 1.00 52.19 85 ILE A C 1
ATOM 657 O O . ILE A 1 85 ? -1.293 2.246 16.440 1.00 52.19 85 ILE A O 1
ATOM 661 N N . GLU A 1 86 ? 0.898 1.809 16.250 1.00 38.91 86 GLU A N 1
ATOM 662 C CA . GLU A 1 86 ? 1.302 2.720 17.319 1.00 38.91 86 GLU A CA 1
ATOM 663 C C . GLU A 1 86 ? 1.540 4.121 16.743 1.00 38.91 86 GLU A C 1
ATOM 665 O O . GLU A 1 86 ? 2.447 4.327 15.935 1.00 38.91 86 GLU A O 1
ATOM 670 N N . ASN A 1 87 ? 0.759 5.081 17.248 1.00 40.06 87 ASN A N 1
ATOM 671 C CA . ASN A 1 87 ? 0.729 6.512 16.922 1.00 40.06 87 ASN A CA 1
ATOM 672 C C . ASN A 1 87 ? -0.037 6.867 15.639 1.00 40.06 87 ASN A C 1
ATOM 674 O O . ASN A 1 87 ? 0.514 6.857 14.537 1.00 40.06 87 ASN A O 1
ATOM 678 N N . VAL A 1 88 ? -1.294 7.279 15.835 1.00 41.19 88 VAL A N 1
ATOM 679 C CA . VAL A 1 88 ? -1.998 8.207 14.942 1.00 41.19 88 VAL A CA 1
ATOM 680 C C . VAL A 1 88 ? -2.312 9.481 15.709 1.00 41.19 88 VAL A C 1
ATOM 682 O O . VAL A 1 88 ? -2.646 9.353 16.908 1.00 41.19 88 VAL A O 1
#

pLDDT: mean 81.36, std 16.71, range [38.91, 96.69]

Organism: Staphylococcus aureus (NCBI:txid1280)

Foldseek 3Di:
DVVVCLVVLHAAEEQDPDPVVVVVCVVCVVSCVVSVHHHYYNCHVVRNVVVVVVVVCVVVDPDQFDFDDDDDPDPPPPPPDRDGPHDD

Sequence (88 aa):
MIEFCLNSHTHYIDSSGDLYIEKHLKGLNINLQTNNLCAIPFLGVNPGLIEILATYVSQVCTTEKLELFFAGTGELSKSAIREVIENV

Radius of gyration: 15.71 Å; chains: 1; bounding box: 26×34×44 Å

Secondary structure (DSSP, 8-state):
-HHHHHHTT--EE--S--HHHHHHHHHTHHHHHHTT--EE---BTTTBHHHHHHHHHHHHS--S---------STT------------